Protein AF-A0A9E4GSL8-F1 (afdb_monomer_lite)

Sequence (59 aa):
MELLYFTVMAVVLYFVSDWVVDRIEHAAGRRFEHRTLLFFAVILALGTVAFWLIRTLPG

Foldseek 3Di:
DVVVVVVVVLVVLLVVLVVVLVVVCVVVVHRDPVSVVSSVVSSVVVVVVVVVCVVPPDD

pLDDT: mean 90.74, std 7.88, range [53.28, 97.38]

Secondary structure (DSSP, 8-state):
-HHHHHHHHHHHHHHHHHHHHHHHHHHHTS--TTHHHHHHHHHHHHHHHHHHHHHHS--

Radius of gyration: 13.58 Å; chains: 1; bounding box: 33×17×40 Å

Structure (mmCIF, N/CA/C/O backbone):
data_AF-A0A9E4GSL8-F1
#
_entry.id   AF-A0A9E4GSL8-F1
#
loop_
_atom_site.group_PDB
_atom_site.id
_atom_site.type_symbol
_atom_site.label_atom_id
_atom_site.label_alt_id
_atom_site.label_comp_id
_atom_site.label_asym_id
_atom_site.label_entity_id
_atom_site.label_seq_id
_atom_site.pdbx_PDB_ins_code
_atom_site.Cartn_x
_atom_site.Cartn_y
_atom_site.Cartn_z
_atom_site.occupancy
_atom_site.B_iso_or_equiv
_atom_site.auth_seq_id
_atom_site.auth_comp_id
_atom_site.auth_asym_id
_atom_site.auth_atom_id
_atom_site.pdbx_PDB_model_num
ATOM 1 N N . MET A 1 1 ? 18.995 -0.335 -13.963 1.00 70.19 1 MET A N 1
ATOM 2 C CA . MET A 1 1 ? 17.588 -0.056 -14.322 1.00 70.19 1 MET A CA 1
ATOM 3 C C . MET A 1 1 ? 16.614 -0.948 -13.558 1.00 70.19 1 MET A C 1
ATOM 5 O O . MET A 1 1 ? 15.721 -0.402 -12.934 1.00 70.19 1 MET A O 1
ATOM 9 N N . GLU A 1 2 ? 16.809 -2.270 -13.489 1.00 81.69 2 GLU A N 1
ATOM 10 C CA . GLU A 1 2 ? 15.955 -3.177 -12.684 1.00 81.69 2 GLU A CA 1
ATOM 11 C C . GLU A 1 2 ? 15.786 -2.767 -11.220 1.00 81.69 2 GLU A C 1
ATOM 13 O O . GLU A 1 2 ? 14.668 -2.713 -10.723 1.00 81.69 2 GLU A O 1
ATOM 18 N N . LEU A 1 3 ? 16.876 -2.412 -10.537 1.00 88.62 3 LEU A N 1
ATOM 19 C CA . LEU A 1 3 ? 16.816 -2.021 -9.126 1.00 88.62 3 LEU A CA 1
ATOM 20 C C . LEU A 1 3 ? 15.931 -0.780 -8.899 1.00 88.62 3 LEU A C 1
ATOM 22 O O . LEU A 1 3 ? 15.237 -0.695 -7.890 1.00 88.62 3 LEU A O 1
ATOM 26 N N . LEU A 1 4 ? 15.895 0.143 -9.869 1.00 91.62 4 LEU A N 1
ATOM 27 C CA . LEU A 1 4 ? 14.996 1.298 -9.850 1.00 91.62 4 LEU A CA 1
ATOM 28 C C . LEU A 1 4 ? 13.534 0.850 -9.981 1.00 91.62 4 LEU A C 1
ATOM 30 O O . LEU A 1 4 ? 12.706 1.278 -9.185 1.00 91.62 4 LEU A O 1
ATOM 34 N N . TYR A 1 5 ? 13.226 -0.049 -10.922 1.00 86.94 5 TYR A N 1
ATOM 35 C CA . TYR A 1 5 ? 11.875 -0.596 -11.084 1.00 86.94 5 TYR A CA 1
ATOM 36 C C . TYR A 1 5 ? 11.403 -1.354 -9.844 1.00 86.94 5 TYR A C 1
ATOM 38 O O . TYR A 1 5 ? 10.284 -1.129 -9.390 1.00 86.94 5 TYR A O 1
ATOM 46 N N . PHE A 1 6 ? 12.255 -2.191 -9.247 1.00 86.06 6 PHE A N 1
ATOM 47 C CA . PHE A 1 6 ? 11.923 -2.887 -8.003 1.00 86.06 6 PHE A CA 1
ATOM 48 C C . PHE A 1 6 ? 11.701 -1.919 -6.842 1.00 86.06 6 PHE A C 1
ATOM 50 O O . PHE A 1 6 ? 10.779 -2.113 -6.053 1.00 86.06 6 PHE A O 1
ATOM 57 N N . THR A 1 7 ? 12.489 -0.847 -6.765 1.00 92.69 7 THR A N 1
ATOM 58 C CA . THR A 1 7 ? 12.323 0.183 -5.731 1.00 92.69 7 THR A CA 1
ATOM 59 C C . THR A 1 7 ? 11.011 0.940 -5.916 1.00 92.69 7 THR A C 1
ATOM 61 O O . THR A 1 7 ? 10.248 1.084 -4.967 1.00 92.69 7 THR A O 1
ATOM 64 N N . VAL A 1 8 ? 10.703 1.372 -7.142 1.00 94.12 8 VAL A N 1
ATOM 65 C CA . VAL A 1 8 ? 9.432 2.037 -7.465 1.00 94.12 8 VAL A CA 1
ATOM 66 C C . VAL A 1 8 ? 8.253 1.115 -7.162 1.00 94.12 8 VAL A C 1
ATOM 68 O O . VAL A 1 8 ? 7.292 1.547 -6.535 1.00 94.12 8 VAL A O 1
ATOM 71 N N . MET A 1 9 ? 8.346 -0.162 -7.533 1.00 91.69 9 MET A N 1
ATOM 72 C CA . MET A 1 9 ? 7.320 -1.158 -7.230 1.00 91.69 9 MET A CA 1
ATOM 73 C C . MET A 1 9 ? 7.113 -1.306 -5.719 1.00 91.69 9 MET A C 1
ATOM 75 O O . MET A 1 9 ? 5.975 -1.283 -5.262 1.00 91.69 9 MET A O 1
ATOM 79 N N . ALA A 1 10 ? 8.191 -1.390 -4.933 1.00 91.56 10 ALA A N 1
ATOM 80 C CA . ALA A 1 10 ? 8.111 -1.469 -3.476 1.00 91.56 10 ALA A CA 1
ATOM 81 C C . ALA A 1 10 ? 7.442 -0.226 -2.865 1.00 91.56 10 ALA A C 1
ATOM 83 O O . ALA A 1 10 ? 6.592 -0.356 -1.986 1.00 91.56 10 ALA A O 1
ATOM 84 N N . VAL A 1 11 ? 7.773 0.968 -3.366 1.00 95.88 11 VAL A N 1
ATOM 85 C CA . VAL A 1 11 ? 7.145 2.227 -2.942 1.00 95.88 11 VAL A CA 1
ATOM 86 C C . VAL A 1 11 ? 5.651 2.230 -3.268 1.00 95.88 11 VAL A C 1
ATOM 88 O O . VAL A 1 11 ? 4.834 2.527 -2.399 1.00 95.88 11 VAL A O 1
ATOM 91 N N . VAL A 1 12 ? 5.271 1.847 -4.491 1.00 95.44 12 VAL A N 1
ATOM 92 C CA . VAL A 1 12 ? 3.862 1.747 -4.900 1.00 95.44 12 VAL A CA 1
ATOM 93 C C . VAL A 1 12 ? 3.113 0.750 -4.017 1.00 95.44 12 VAL A C 1
ATOM 95 O O . VAL A 1 12 ? 2.051 1.078 -3.494 1.00 95.44 12 VAL A O 1
ATOM 98 N N . LEU A 1 13 ? 3.679 -0.437 -3.789 1.00 95.38 13 LEU A N 1
ATOM 99 C CA . LEU A 1 13 ? 3.088 -1.452 -2.917 1.00 95.38 13 LEU A CA 1
ATOM 100 C C . LEU A 1 13 ? 2.888 -0.951 -1.493 1.00 95.38 13 LEU A C 1
ATOM 102 O O . LEU A 1 13 ? 1.840 -1.216 -0.907 1.00 95.38 13 LEU A O 1
ATOM 106 N N . TYR A 1 14 ? 3.854 -0.215 -0.948 1.00 95.50 14 TYR A N 1
ATOM 107 C CA . TYR A 1 14 ? 3.743 0.379 0.377 1.00 95.50 14 TYR A CA 1
ATOM 108 C C . TYR A 1 14 ? 2.545 1.332 0.458 1.00 95.50 14 TYR A C 1
ATOM 110 O O . TYR A 1 14 ? 1.682 1.160 1.319 1.00 95.50 14 TYR A O 1
ATOM 118 N N . PHE A 1 15 ? 2.443 2.285 -0.475 1.00 97.38 15 PHE A N 1
ATOM 119 C CA . PHE A 1 15 ? 1.349 3.260 -0.493 1.00 97.38 15 PHE A CA 1
ATOM 120 C C . PHE A 1 15 ? -0.019 2.611 -0.730 1.00 97.38 15 PHE A C 1
ATOM 122 O O . PHE A 1 15 ? -0.986 2.959 -0.056 1.00 97.38 15 PHE A O 1
ATOM 129 N N . VAL A 1 16 ? -0.110 1.643 -1.647 1.00 96.50 16 VAL A N 1
ATOM 130 C CA . VAL A 1 16 ? -1.362 0.912 -1.897 1.00 96.50 16 VAL A CA 1
ATOM 131 C C . VAL A 1 16 ? -1.765 0.096 -0.670 1.00 96.50 16 VAL A C 1
ATOM 133 O O . VAL A 1 16 ? -2.939 0.085 -0.310 1.00 96.50 16 VAL A O 1
ATOM 136 N N . SER A 1 17 ? -0.811 -0.546 0.007 1.00 96.50 17 SER A N 1
ATOM 137 C CA . SER A 1 17 ? -1.091 -1.316 1.224 1.00 96.50 17 SER A CA 1
ATOM 138 C C . SER A 1 17 ? -1.604 -0.424 2.347 1.00 96.50 17 SER A C 1
ATOM 140 O O . SER A 1 17 ? -2.591 -0.766 2.994 1.00 96.50 17 SER A O 1
ATOM 142 N N . ASP A 1 18 ? -0.976 0.735 2.549 1.00 95.31 18 ASP A N 1
ATOM 143 C CA . ASP A 1 18 ? -1.390 1.700 3.568 1.00 95.31 18 ASP A CA 1
ATOM 144 C C . ASP A 1 18 ? -2.806 2.225 3.298 1.00 95.31 18 ASP A C 1
ATOM 146 O O . ASP A 1 18 ? -3.651 2.226 4.194 1.00 95.31 18 ASP A O 1
ATOM 150 N N . TRP A 1 19 ? -3.102 2.552 2.037 1.00 96.12 19 TRP A N 1
ATOM 151 C CA . TRP A 1 19 ? -4.435 2.969 1.608 1.00 96.12 19 TRP A CA 1
ATOM 152 C C . TRP A 1 19 ? -5.491 1.875 1.804 1.00 96.12 19 TRP A C 1
ATOM 154 O O . TRP A 1 19 ? -6.591 2.160 2.277 1.00 96.12 19 TRP A O 1
ATOM 164 N N . VAL A 1 20 ? -5.180 0.616 1.475 1.00 95.62 20 VAL A N 1
ATOM 165 C CA . VAL A 1 20 ? -6.106 -0.508 1.689 1.00 95.62 20 VAL A CA 1
ATOM 166 C C . VAL A 1 20 ? -6.389 -0.693 3.178 1.00 95.62 20 VAL A C 1
ATOM 168 O O . VAL A 1 20 ? -7.550 -0.828 3.555 1.00 95.62 20 VAL A O 1
ATOM 171 N N . VAL A 1 21 ? -5.366 -0.657 4.034 1.00 95.12 21 VAL A N 1
ATOM 172 C CA . VAL A 1 21 ? -5.543 -0.759 5.491 1.00 95.12 21 VAL A CA 1
ATOM 173 C C . VAL A 1 21 ? -6.420 0.375 6.012 1.00 95.12 21 VAL A C 1
ATOM 175 O O . VAL A 1 21 ? -7.376 0.109 6.736 1.00 95.12 21 VAL A O 1
ATOM 178 N N . ASP A 1 22 ? -6.153 1.613 5.596 1.00 95.12 22 ASP A N 1
ATOM 179 C CA . ASP A 1 22 ? -6.942 2.775 6.007 1.00 95.12 22 ASP A CA 1
ATOM 180 C C . ASP A 1 22 ? -8.402 2.668 5.540 1.00 95.12 22 ASP A C 1
ATOM 182 O O . ASP A 1 22 ? -9.329 2.976 6.290 1.00 95.12 22 ASP A O 1
ATOM 186 N N . ARG A 1 23 ? -8.642 2.134 4.335 1.00 94.50 23 ARG A N 1
ATOM 187 C CA . ARG A 1 23 ? -9.997 1.834 3.850 1.00 94.50 23 ARG A CA 1
ATOM 188 C C . ARG A 1 23 ? -10.699 0.766 4.679 1.00 94.50 23 ARG A C 1
ATOM 190 O O . ARG A 1 23 ? -11.897 0.905 4.922 1.00 94.50 23 ARG A O 1
ATOM 197 N N . ILE A 1 24 ? -9.991 -0.276 5.112 1.00 93.31 24 ILE A N 1
ATOM 198 C CA . ILE A 1 24 ? -10.562 -1.318 5.975 1.00 93.31 24 ILE A CA 1
ATOM 199 C C .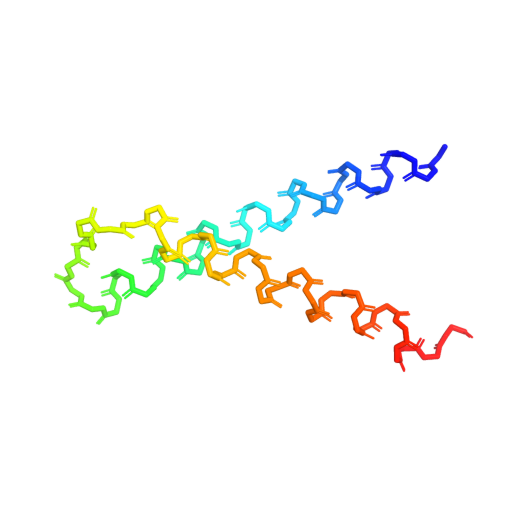 ILE A 1 24 ? -10.888 -0.733 7.358 1.00 93.31 24 ILE A C 1
ATOM 201 O O . ILE A 1 24 ? -11.957 -1.012 7.893 1.00 93.31 24 ILE A O 1
ATOM 205 N N . GLU A 1 25 ? -10.022 0.115 7.917 1.00 93.75 25 GLU A N 1
ATOM 206 C CA . GLU A 1 25 ? -10.259 0.809 9.194 1.00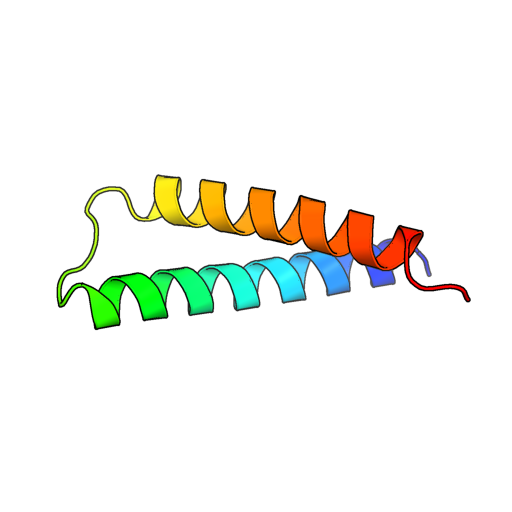 93.75 25 GLU A CA 1
ATOM 207 C C . GLU A 1 25 ? -11.465 1.754 9.121 1.00 93.75 25 GLU A C 1
ATOM 209 O O . GLU A 1 25 ? -12.335 1.724 9.996 1.00 93.75 25 GLU A O 1
ATOM 214 N N . HIS A 1 26 ? -11.574 2.535 8.043 1.00 93.69 26 HIS A N 1
ATOM 215 C CA . HIS A 1 26 ? -12.730 3.396 7.798 1.00 93.69 26 HIS A CA 1
ATOM 216 C C . HIS A 1 26 ? -14.023 2.591 7.645 1.00 93.69 26 HIS A C 1
ATOM 218 O O . HIS A 1 26 ? -15.034 2.945 8.248 1.00 93.69 26 HIS A O 1
ATOM 224 N N . ALA A 1 27 ? -13.999 1.492 6.885 1.00 92.31 27 ALA A N 1
ATOM 225 C CA . ALA A 1 27 ? -15.163 0.624 6.715 1.00 92.31 27 ALA A CA 1
ATOM 226 C C . ALA A 1 27 ? -15.573 -0.073 8.024 1.00 92.31 27 ALA A C 1
ATOM 228 O O . ALA A 1 27 ? -16.759 -0.280 8.268 1.00 92.31 27 ALA A O 1
ATOM 229 N N . ALA A 1 28 ? -14.607 -0.408 8.882 1.00 92.38 28 ALA A N 1
ATOM 230 C CA . ALA A 1 28 ? -14.856 -0.995 10.194 1.00 92.38 28 ALA A CA 1
ATOM 231 C C . ALA A 1 28 ? -15.326 0.033 11.243 1.00 92.38 28 ALA A C 1
ATOM 233 O O . ALA A 1 28 ? -15.753 -0.366 12.327 1.00 92.38 28 ALA A O 1
ATOM 234 N N . GLY A 1 29 ? -15.219 1.338 10.959 1.00 92.06 29 GLY A N 1
ATOM 235 C CA . GLY A 1 29 ? -15.550 2.417 11.895 1.00 92.06 29 GLY A CA 1
ATOM 236 C C . GLY A 1 29 ? -14.637 2.472 13.126 1.00 92.06 29 GLY A C 1
ATOM 237 O O . GLY A 1 29 ? -14.969 3.123 14.115 1.00 92.06 29 GLY A O 1
ATOM 238 N N . ARG A 1 30 ? -13.499 1.769 13.092 1.00 89.19 30 ARG A N 1
ATOM 239 C CA . ARG A 1 30 ? -12.528 1.698 14.187 1.00 89.19 30 ARG A CA 1
ATOM 240 C C . ARG A 1 30 ? -11.123 1.501 13.636 1.00 89.19 30 ARG A C 1
ATOM 242 O O . ARG A 1 30 ? -10.929 0.788 12.655 1.00 89.19 30 ARG A O 1
ATOM 249 N N . ARG A 1 31 ? -10.134 2.077 14.318 1.00 86.44 31 ARG A N 1
ATOM 250 C CA . ARG A 1 31 ? -8.724 1.745 14.080 1.00 86.44 31 ARG A CA 1
ATOM 251 C C . ARG A 1 31 ? -8.408 0.397 14.710 1.00 86.44 31 ARG A C 1
ATOM 253 O O . ARG A 1 31 ? -8.853 0.124 15.826 1.00 86.44 31 ARG A O 1
ATOM 260 N N . PHE A 1 32 ? -7.662 -0.447 14.005 1.00 90.31 32 PHE A N 1
ATOM 261 C CA . PHE A 1 32 ? -7.242 -1.724 14.568 1.00 90.31 32 PHE A CA 1
ATOM 262 C C . PHE A 1 32 ? -6.043 -1.502 15.485 1.00 90.31 32 PHE A C 1
ATOM 264 O O . PHE A 1 32 ? -5.063 -0.872 15.098 1.00 90.31 32 PHE A O 1
ATOM 271 N N . GLU A 1 33 ? -6.074 -2.089 16.680 1.00 88.06 33 GLU A N 1
ATOM 272 C CA . GLU A 1 33 ? -4.914 -2.081 17.586 1.00 88.06 33 GLU A CA 1
ATOM 273 C C . GLU A 1 33 ? -3.686 -2.723 16.927 1.00 88.06 33 GLU A C 1
ATOM 275 O O . GLU A 1 33 ? -2.559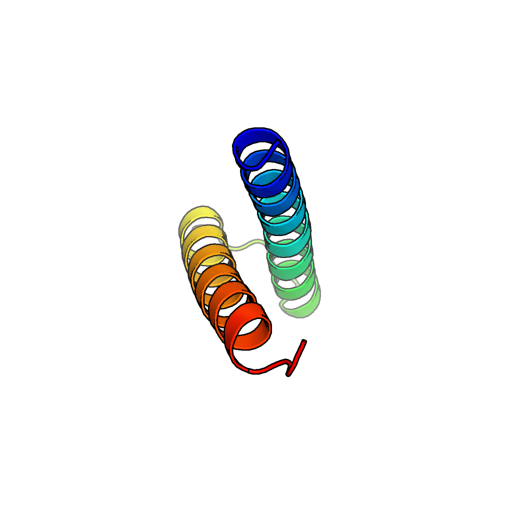 -2.263 17.085 1.00 88.06 33 GLU A O 1
ATOM 280 N N . HIS A 1 34 ? -3.919 -3.751 16.108 1.0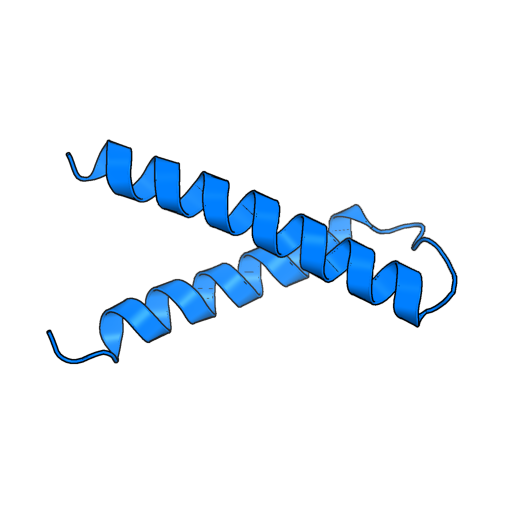0 90.44 34 HIS A N 1
ATOM 281 C CA . HIS A 1 34 ? -2.883 -4.503 15.411 1.00 90.44 34 HIS A CA 1
ATOM 282 C C . HIS A 1 34 ? -2.748 -4.086 13.939 1.00 90.44 34 HIS A C 1
ATOM 284 O O . HIS A 1 34 ? -2.573 -4.931 13.058 1.00 90.44 34 HIS A O 1
ATOM 290 N N . ARG A 1 35 ? -2.816 -2.778 13.652 1.00 90.69 35 ARG A N 1
ATOM 291 C CA . ARG A 1 35 ? -2.691 -2.227 12.289 1.00 90.69 35 ARG A CA 1
ATOM 292 C C . ARG A 1 35 ? -1.448 -2.730 11.554 1.00 90.69 35 ARG A C 1
ATOM 294 O O . ARG A 1 35 ? -1.522 -3.025 10.367 1.00 90.69 35 ARG A O 1
ATOM 301 N N . THR A 1 36 ? -0.327 -2.894 12.257 1.00 93.31 36 THR A N 1
ATOM 302 C CA . THR A 1 36 ? 0.920 -3.426 11.685 1.00 93.31 36 THR A CA 1
ATOM 303 C C . THR A 1 36 ? 0.753 -4.845 11.138 1.00 93.31 36 THR A C 1
ATOM 305 O O . THR A 1 36 ? 1.262 -5.137 10.060 1.00 93.31 36 THR A O 1
ATOM 308 N N . LEU A 1 37 ? 0.009 -5.717 11.832 1.00 94.56 37 LEU A N 1
ATOM 309 C CA . LEU A 1 37 ? -0.283 -7.069 11.338 1.00 94.56 37 LEU A CA 1
ATOM 310 C C . LEU A 1 37 ? -1.173 -7.016 10.095 1.00 94.56 37 LEU A C 1
ATOM 312 O O . LEU A 1 37 ? -0.937 -7.758 9.143 1.00 94.56 37 LEU A O 1
ATOM 316 N N . LEU A 1 38 ? -2.158 -6.112 10.083 1.00 93.88 38 LEU A N 1
ATOM 317 C CA . LEU A 1 38 ? -3.030 -5.916 8.927 1.00 93.88 38 LEU A CA 1
ATOM 318 C C . LEU A 1 38 ? -2.233 -5.421 7.713 1.00 93.88 38 LEU A C 1
ATOM 320 O O . LEU A 1 38 ? -2.340 -5.988 6.631 1.00 93.88 38 LEU A O 1
ATOM 324 N N . PHE A 1 39 ? -1.382 -4.413 7.910 1.00 95.62 39 PHE A N 1
ATOM 325 C CA . PHE A 1 39 ? -0.490 -3.884 6.883 1.00 95.62 39 PHE A CA 1
ATOM 326 C C . PHE A 1 39 ? 0.434 -4.965 6.328 1.00 95.62 39 PHE A C 1
ATOM 328 O O . PHE A 1 39 ? 0.556 -5.107 5.114 1.00 95.62 39 PHE A O 1
ATOM 335 N N . PHE A 1 40 ? 1.032 -5.768 7.209 1.00 95.94 40 PHE A N 1
ATOM 336 C CA . PHE A 1 40 ? 1.895 -6.873 6.812 1.00 95.94 40 PHE A CA 1
ATOM 337 C C . PHE A 1 40 ? 1.146 -7.922 5.977 1.00 95.94 40 PHE A C 1
ATOM 339 O O . PHE A 1 40 ? 1.633 -8.344 4.931 1.00 95.94 40 PHE A O 1
ATOM 346 N N . ALA A 1 41 ? -0.065 -8.306 6.386 1.00 95.94 41 ALA A N 1
ATOM 347 C CA . ALA A 1 41 ? -0.888 -9.237 5.620 1.00 95.94 41 ALA A CA 1
ATOM 348 C C . ALA A 1 41 ? -1.260 -8.672 4.236 1.00 95.94 41 ALA A C 1
ATOM 350 O O . ALA A 1 41 ? -1.158 -9.375 3.230 1.00 95.94 41 ALA A O 1
ATOM 351 N N . VAL A 1 42 ? -1.640 -7.393 4.176 1.00 96.19 42 VAL A N 1
ATOM 352 C CA . VAL A 1 42 ? -2.032 -6.710 2.936 1.00 96.19 42 VAL A CA 1
ATOM 353 C C . VAL A 1 42 ? -0.855 -6.586 1.968 1.00 96.19 42 VAL A C 1
ATOM 355 O O . VAL A 1 42 ? -1.003 -6.951 0.802 1.00 96.19 42 VAL A O 1
ATOM 358 N N . ILE A 1 43 ? 0.317 -6.129 2.422 1.00 95.31 43 ILE A N 1
ATOM 359 C CA . ILE A 1 43 ? 1.478 -5.948 1.538 1.00 95.31 43 ILE A CA 1
ATOM 360 C C . ILE A 1 43 ? 2.010 -7.283 1.010 1.00 95.31 43 ILE A C 1
ATOM 362 O O . ILE A 1 43 ? 2.405 -7.364 -0.152 1.00 95.31 43 ILE A O 1
ATOM 366 N N . LEU A 1 44 ? 1.962 -8.354 1.814 1.00 95.75 44 LEU A N 1
ATOM 367 C CA . LEU A 1 44 ? 2.327 -9.696 1.355 1.00 95.75 44 LEU A CA 1
ATOM 368 C C . LEU A 1 44 ? 1.367 -10.211 0.282 1.00 95.75 44 LEU A C 1
ATOM 370 O O . LEU A 1 44 ? 1.823 -10.718 -0.746 1.00 95.75 44 LEU A O 1
ATOM 374 N N . ALA A 1 45 ? 0.057 -10.060 0.503 1.00 96.25 45 ALA A N 1
ATOM 375 C CA . ALA A 1 45 ? -0.965 -10.474 -0.453 1.00 96.25 45 ALA A CA 1
ATOM 376 C C . ALA A 1 45 ? -0.856 -9.680 -1.763 1.00 96.25 45 ALA A C 1
ATOM 378 O O . ALA A 1 45 ? -0.807 -10.263 -2.845 1.00 96.25 45 ALA A O 1
ATOM 379 N N . LEU A 1 46 ? -0.738 -8.352 -1.677 1.00 94.88 46 LEU A N 1
ATOM 380 C CA . LEU A 1 46 ? -0.537 -7.497 -2.846 1.00 94.88 46 LEU A CA 1
ATOM 381 C C . LEU A 1 46 ? 0.767 -7.825 -3.568 1.00 94.88 46 LEU A C 1
ATOM 383 O O . LEU A 1 46 ? 0.790 -7.822 -4.794 1.00 94.88 46 LEU A O 1
ATOM 387 N N . GLY A 1 47 ? 1.835 -8.148 -2.837 1.00 93.75 47 GLY A N 1
ATOM 388 C CA . GLY A 1 47 ? 3.111 -8.541 -3.426 1.00 93.75 47 GLY A CA 1
ATOM 389 C C . GLY A 1 47 ? 2.971 -9.821 -4.241 1.00 93.75 47 GLY A C 1
ATOM 390 O O . GLY A 1 47 ? 3.381 -9.864 -5.399 1.00 93.75 47 GLY A O 1
ATOM 391 N N . THR A 1 48 ? 2.325 -10.846 -3.678 1.00 94.44 48 THR A N 1
ATOM 392 C CA . THR A 1 48 ? 2.075 -12.102 -4.404 1.00 94.44 48 THR A CA 1
ATOM 393 C C . THR A 1 48 ? 1.193 -11.882 -5.627 1.00 94.44 48 THR A C 1
ATOM 395 O O . THR A 1 48 ? 1.515 -12.402 -6.694 1.00 94.44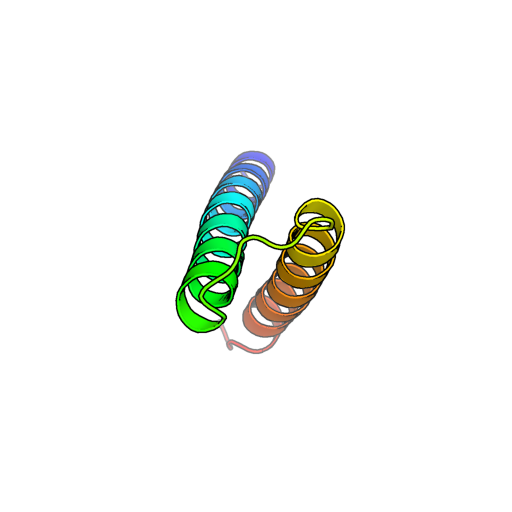 48 THR A O 1
ATOM 398 N N . VAL A 1 49 ? 0.132 -11.078 -5.508 1.00 94.06 49 VAL A N 1
ATOM 399 C CA . VAL A 1 49 ? -0.739 -10.720 -6.638 1.00 94.06 49 VAL A CA 1
ATOM 400 C C . VAL A 1 49 ? 0.030 -9.945 -7.707 1.00 94.06 49 VAL A C 1
ATOM 402 O O . VAL A 1 49 ? -0.103 -10.267 -8.881 1.00 94.06 49 VAL A O 1
ATOM 405 N N . ALA A 1 50 ? 0.870 -8.979 -7.332 1.00 89.50 50 ALA A N 1
ATOM 406 C CA . ALA A 1 50 ? 1.676 -8.205 -8.272 1.00 89.50 50 ALA A CA 1
ATOM 407 C C . ALA A 1 50 ? 2.645 -9.106 -9.049 1.00 89.50 50 ALA A C 1
ATOM 409 O O . ALA A 1 50 ? 2.676 -9.062 -10.277 1.00 89.50 50 ALA A O 1
ATOM 410 N N . PHE A 1 51 ? 3.385 -9.979 -8.359 1.00 87.62 51 PHE A N 1
ATOM 411 C CA . PHE A 1 51 ? 4.280 -10.938 -9.012 1.00 87.62 51 PHE A CA 1
ATOM 412 C C . PHE A 1 51 ? 3.532 -11.945 -9.883 1.00 87.62 51 PHE A C 1
ATOM 414 O O . PHE A 1 51 ? 4.024 -12.313 -10.949 1.00 87.62 51 PHE A O 1
ATOM 421 N N . TRP A 1 52 ? 2.358 -12.397 -9.443 1.00 91.44 52 TRP A N 1
ATOM 422 C CA . TRP A 1 52 ? 1.506 -13.265 -10.243 1.00 91.44 52 TRP A CA 1
ATOM 423 C C . TRP A 1 52 ? 1.047 -12.555 -11.517 1.00 91.44 52 TRP A C 1
ATOM 425 O O . TRP A 1 52 ? 1.228 -13.107 -12.594 1.00 91.44 52 TRP A O 1
ATOM 435 N N . LEU A 1 53 ? 0.563 -11.316 -11.410 1.00 89.12 53 LEU A N 1
ATOM 436 C CA . LEU A 1 53 ? 0.085 -10.513 -12.535 1.00 89.12 53 LEU A CA 1
ATOM 437 C C . LEU A 1 53 ? 1.196 -10.234 -13.555 1.00 89.12 53 LEU A C 1
ATOM 439 O O . LEU A 1 53 ? 0.977 -10.3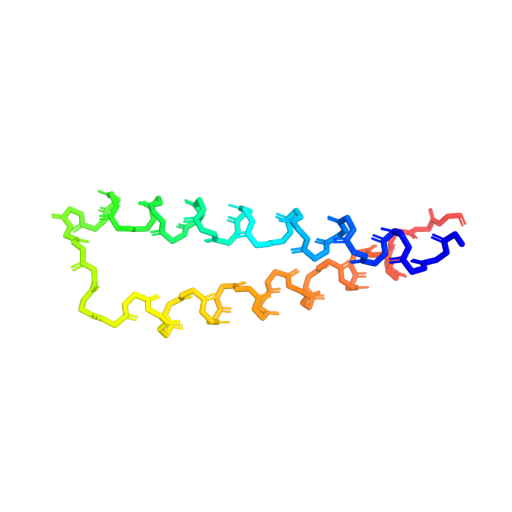62 -14.753 1.00 89.12 53 LEU A O 1
ATOM 443 N N . ILE A 1 54 ? 2.409 -9.927 -13.082 1.00 86.44 54 ILE A N 1
ATOM 444 C CA . ILE A 1 54 ? 3.595 -9.758 -13.937 1.00 86.44 54 ILE A CA 1
ATOM 445 C C . ILE A 1 54 ? 3.900 -11.038 -14.728 1.00 86.44 54 ILE A C 1
ATOM 447 O O . ILE A 1 54 ? 4.377 -10.960 -15.854 1.00 86.44 54 ILE A O 1
ATOM 451 N N . ARG A 1 55 ? 3.645 -12.218 -14.150 1.00 85.94 55 ARG A N 1
ATOM 452 C CA . ARG A 1 55 ? 3.889 -13.514 -14.801 1.00 85.94 55 ARG A CA 1
ATOM 453 C C . ARG A 1 55 ? 2.741 -13.981 -15.695 1.00 85.94 55 ARG A C 1
ATOM 455 O O . ARG A 1 55 ? 2.989 -14.788 -16.585 1.00 85.94 55 ARG A O 1
ATOM 462 N N . THR A 1 56 ? 1.504 -13.566 -15.422 1.00 87.12 56 THR A N 1
ATOM 463 C CA . THR A 1 56 ? 0.312 -14.014 -16.160 1.00 87.12 56 THR A CA 1
ATOM 464 C C . THR A 1 56 ? -0.122 -13.071 -17.265 1.00 87.12 56 THR A C 1
ATOM 466 O O . THR A 1 56 ? -0.793 -13.526 -18.188 1.00 87.12 56 THR A O 1
ATOM 469 N N . LEU A 1 57 ? 0.254 -11.792 -17.212 1.00 79.00 57 LEU A N 1
ATOM 470 C CA . LEU A 1 57 ? 0.106 -10.896 -18.351 1.00 79.00 57 LEU A CA 1
ATOM 471 C C . LEU A 1 57 ? 1.063 -11.367 -19.459 1.00 79.00 57 LEU A C 1
ATOM 473 O O . LEU A 1 57 ? 2.277 -11.336 -19.247 1.00 79.00 57 LEU A O 1
ATOM 477 N N . PRO A 1 58 ? 0.557 -11.815 -20.624 1.00 61.88 58 PRO A N 1
ATOM 478 C CA . PRO A 1 58 ? 1.417 -12.050 -21.769 1.00 61.88 58 PRO A CA 1
ATOM 479 C C . PRO A 1 58 ? 1.973 -10.693 -22.207 1.00 61.88 58 PRO A C 1
ATOM 481 O O . PRO A 1 58 ? 1.207 -9.801 -22.580 1.00 61.88 58 PRO A O 1
ATOM 484 N N . GLY A 1 59 ? 3.290 -10.539 -22.088 1.00 53.28 59 GLY A N 1
ATOM 485 C CA . GLY A 1 59 ? 4.058 -9.535 -22.821 1.00 53.28 59 GLY A CA 1
ATOM 486 C C . GLY A 1 59 ? 4.401 -10.051 -24.206 1.00 53.28 59 GLY A C 1
ATOM 487 O O . GLY A 1 59 ? 4.718 -11.259 -24.306 1.00 53.28 59 GLY A O 1
#